Protein AF-A0A529HK64-F1 (afdb_monomer)

Solvent-accessible surface area (backbone atoms only — not comparable to full-atom values): 4715 Å² total; per-residue (Å²): 108,71,60,33,46,62,30,46,49,41,26,56,68,75,33,67,96,45,76,61,35,56,72,37,36,71,60,22,33,56,53,28,52,54,37,52,76,69,48,55,44,74,78,42,58,47,93,60,26,47,56,56,37,46,40,26,43,72,40,95,43,68,72,35,19,53,48,18,36,53,51,25,56,76,65,24,57,92,52,33,68,58,32,50,66,66,64,108

Foldseek 3Di:
DVLLCVQQVCLCPPVPPDPSNCPRLVVLLVVLVVCVVVVVLVVDDLVVSLSSLVSLLPDPDLVSLVVSLVCCVVRNVVCNVSSVVSND

Sequence (88 aa):
LALMILLDQFPRNCFRGTGHMYATDPLARHFADLAIAAGQDLELEEALRVFLYLPFEHSESLADQERSLELTAARAPDYLKYAKEHLE

Radius of gyration: 12.08 Å; Cα contacts (8 Å, |Δi|>4): 100; chains: 1; bounding box: 32×28×27 Å

pLDDT: mean 98.31, std 0.92, range [91.19, 98.88]

Structure (mmCIF, N/CA/C/O backbone):
data_AF-A0A529HK64-F1
#
_entry.id   AF-A0A529HK64-F1
#
loop_
_atom_site.group_PDB
_atom_site.id
_atom_site.type_symbol
_atom_site.label_atom_id
_atom_site.label_alt_id
_atom_site.label_comp_id
_atom_site.label_asym_id
_atom_site.label_entity_id
_atom_site.label_seq_id
_atom_site.pdbx_PDB_ins_code
_atom_site.Cartn_x
_atom_site.Cartn_y
_atom_site.Cartn_z
_atom_site.occupancy
_atom_site.B_iso_or_equiv
_atom_site.auth_seq_id
_atom_site.auth_comp_id
_atom_site.auth_asym_id
_atom_site.auth_atom_id
_atom_site.pdbx_PDB_model_num
ATOM 1 N N . LEU A 1 1 ? -3.134 -9.795 2.132 1.00 97.38 1 LEU A N 1
ATOM 2 C CA . LEU A 1 1 ? -1.731 -9.820 2.622 1.00 97.38 1 LEU A CA 1
ATOM 3 C C . LEU A 1 1 ? -0.735 -10.464 1.649 1.00 97.38 1 LEU A C 1
ATOM 5 O O . LEU A 1 1 ? 0.169 -9.766 1.219 1.00 97.38 1 LEU A O 1
ATOM 9 N N . ALA A 1 2 ? -0.863 -11.744 1.269 1.00 98.56 2 ALA A N 1
ATOM 10 C CA . ALA A 1 2 ? 0.155 -12.426 0.445 1.00 98.56 2 ALA A CA 1
ATOM 11 C C . ALA A 1 2 ? 0.509 -11.698 -0.871 1.00 98.56 2 ALA A C 1
ATOM 13 O O . ALA A 1 2 ? 1.678 -11.624 -1.235 1.00 98.56 2 ALA A O 1
ATOM 14 N N . LEU A 1 3 ? -0.477 -11.091 -1.543 1.00 98.69 3 LEU A N 1
ATOM 15 C CA . LEU A 1 3 ? -0.228 -10.263 -2.729 1.00 98.69 3 LEU A CA 1
ATOM 16 C C . LEU A 1 3 ? 0.648 -9.036 -2.434 1.00 98.69 3 LEU A C 1
ATOM 18 O O . LEU A 1 3 ? 1.496 -8.712 -3.251 1.00 98.69 3 LEU A O 1
ATOM 22 N N . MET A 1 4 ? 0.512 -8.396 -1.268 1.00 98.75 4 MET A N 1
ATOM 23 C CA . MET A 1 4 ? 1.388 -7.282 -0.871 1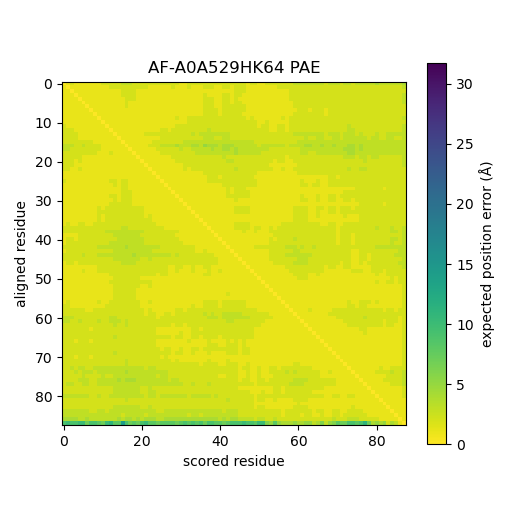.00 98.75 4 MET A CA 1
ATOM 24 C C . MET A 1 4 ? 2.819 -7.777 -0.663 1.00 98.75 4 MET A C 1
ATOM 26 O O . MET A 1 4 ? 3.774 -7.167 -1.128 1.00 98.75 4 MET A O 1
ATOM 30 N N . ILE A 1 5 ? 2.982 -8.955 -0.058 1.00 98.75 5 ILE A N 1
ATOM 31 C CA . ILE A 1 5 ? 4.312 -9.551 0.089 1.00 98.75 5 ILE A CA 1
ATOM 32 C C . ILE A 1 5 ? 4.950 -9.824 -1.280 1.00 98.75 5 ILE A C 1
ATOM 34 O O . ILE A 1 5 ? 6.117 -9.507 -1.477 1.00 98.75 5 ILE A O 1
ATOM 38 N N . LEU A 1 6 ? 4.199 -10.367 -2.240 1.00 98.81 6 LEU A N 1
ATOM 39 C CA . LEU A 1 6 ? 4.735 -10.734 -3.555 1.00 98.81 6 LEU A CA 1
ATOM 40 C C . LEU A 1 6 ? 4.942 -9.550 -4.506 1.00 98.81 6 LEU A C 1
ATOM 42 O O . LEU A 1 6 ? 5.871 -9.583 -5.307 1.00 98.81 6 LEU A O 1
ATOM 46 N N . LEU A 1 7 ? 4.075 -8.540 -4.456 1.00 98.81 7 LEU A N 1
ATOM 47 C CA . LEU A 1 7 ? 4.054 -7.453 -5.439 1.00 98.81 7 LEU A CA 1
ATOM 48 C C . LEU A 1 7 ? 4.706 -6.168 -4.942 1.00 98.81 7 LEU A C 1
ATOM 50 O O . LEU A 1 7 ? 5.123 -5.363 -5.766 1.00 98.81 7 LEU A O 1
ATOM 54 N N . ASP A 1 8 ? 4.792 -5.975 -3.628 1.00 98.81 8 ASP A N 1
ATOM 55 C CA . ASP A 1 8 ? 5.328 -4.756 -3.027 1.00 98.81 8 ASP A CA 1
ATOM 56 C C . ASP A 1 8 ? 6.647 -5.035 -2.291 1.00 98.81 8 ASP A C 1
ATOM 58 O O . ASP A 1 8 ? 7.677 -4.424 -2.581 1.00 98.81 8 ASP A O 1
ATOM 62 N N . GLN A 1 9 ? 6.668 -6.036 -1.406 1.00 98.75 9 GLN A N 1
ATOM 63 C CA . GLN A 1 9 ? 7.834 -6.306 -0.555 1.00 98.75 9 GLN A CA 1
ATOM 64 C C . GLN A 1 9 ? 8.920 -7.142 -1.241 1.00 98.75 9 GLN A C 1
ATOM 66 O O . GLN A 1 9 ? 10.114 -6.861 -1.100 1.00 98.75 9 GLN A O 1
ATOM 71 N N . PHE A 1 10 ? 8.539 -8.184 -1.979 1.00 98.75 10 PHE A N 1
ATOM 72 C CA . PHE A 1 10 ? 9.481 -9.071 -2.656 1.00 98.75 10 PHE A CA 1
ATOM 73 C C . PHE A 1 10 ? 10.342 -8.329 -3.694 1.00 98.75 10 PHE A C 1
ATOM 75 O O . PHE A 1 10 ? 11.565 -8.474 -3.625 1.00 98.75 10 PHE A O 1
ATOM 82 N N . PRO A 1 11 ? 9.796 -7.471 -4.582 1.00 98.69 11 PRO A N 1
ATOM 83 C CA . PRO A 1 11 ? 10.611 -6.727 -5.545 1.00 98.69 11 PRO A CA 1
ATOM 84 C C . PRO A 1 11 ? 11.663 -5.836 -4.879 1.00 98.69 11 PRO A C 1
ATOM 86 O O . PRO A 1 11 ? 12.825 -5.826 -5.293 1.00 98.69 11 PRO A O 1
ATOM 89 N N . ARG A 1 12 ? 11.290 -5.163 -3.782 1.00 98.50 12 ARG A N 1
ATOM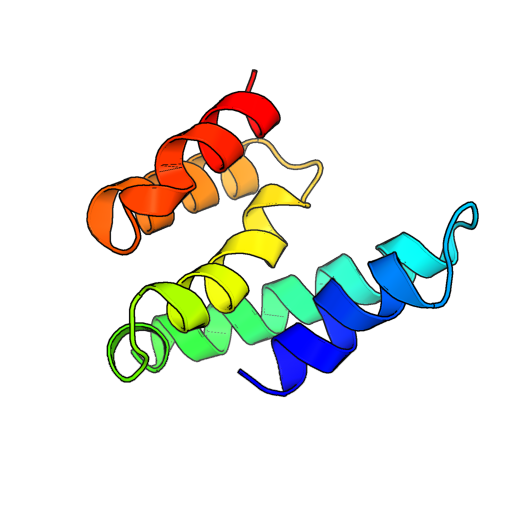 90 C CA . ARG A 1 12 ? 12.187 -4.309 -2.983 1.00 98.50 12 ARG A CA 1
ATOM 91 C C . ARG A 1 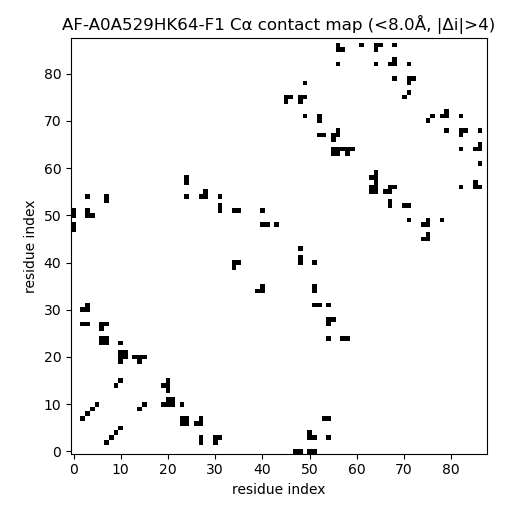12 ? 13.316 -5.086 -2.313 1.00 98.50 12 ARG A C 1
ATOM 93 O O . ARG A 1 12 ? 14.377 -4.523 -2.055 1.00 98.50 12 ARG A O 1
ATOM 100 N N . ASN A 1 13 ? 13.122 -6.376 -2.043 1.00 98.38 13 ASN A N 1
ATOM 101 C CA . ASN A 1 13 ? 14.138 -7.226 -1.430 1.00 98.38 13 ASN A CA 1
ATOM 102 C C . ASN A 1 13 ? 15.002 -7.969 -2.450 1.00 98.38 13 ASN A C 1
ATOM 104 O O . ASN A 1 13 ? 16.220 -8.019 -2.282 1.00 98.38 13 ASN A O 1
ATOM 108 N N . CYS A 1 14 ? 14.390 -8.518 -3.497 1.00 98.50 14 CYS A N 1
ATOM 109 C CA . CYS A 1 14 ? 15.036 -9.440 -4.427 1.00 98.50 14 CYS A CA 1
ATOM 110 C C . CYS A 1 14 ? 15.587 -8.766 -5.688 1.00 98.50 14 CYS A C 1
ATOM 112 O O . CYS A 1 14 ? 16.486 -9.323 -6.312 1.00 98.50 14 CYS A O 1
ATOM 114 N N . PHE A 1 15 ? 15.099 -7.575 -6.051 1.00 98.19 15 PHE A N 1
ATOM 115 C CA . PHE A 1 15 ? 15.501 -6.874 -7.278 1.00 98.19 15 PHE A CA 1
ATOM 116 C C . PHE A 1 15 ? 16.197 -5.532 -7.014 1.00 98.19 15 PHE A C 1
ATOM 118 O O . PHE A 1 15 ? 16.171 -4.642 -7.865 1.00 98.19 15 PHE A O 1
ATOM 125 N N . ARG A 1 16 ? 16.831 -5.387 -5.841 1.00 98.12 16 ARG A N 1
ATOM 126 C CA . ARG A 1 16 ? 17.492 -4.152 -5.381 1.00 98.12 16 ARG A CA 1
ATOM 127 C C . ARG A 1 16 ? 18.417 -3.537 -6.438 1.00 98.12 16 ARG A C 1
ATOM 129 O O . ARG A 1 16 ? 19.216 -4.235 -7.054 1.00 98.12 16 ARG A O 1
ATOM 136 N N . GLY A 1 17 ? 18.344 -2.213 -6.584 1.00 97.56 17 GLY A N 1
ATOM 137 C CA . GLY A 1 17 ? 19.181 -1.433 -7.501 1.00 97.56 17 GLY A CA 1
ATOM 138 C C . GLY A 1 17 ? 18.772 -1.524 -8.973 1.00 97.56 17 GLY A C 1
ATOM 139 O O . GLY A 1 17 ? 19.557 -1.148 -9.839 1.00 97.56 17 GLY A O 1
ATOM 140 N N . THR A 1 18 ? 17.571 -2.028 -9.275 1.00 98.44 18 THR A N 1
ATOM 141 C CA . THR A 1 18 ? 17.075 -2.177 -10.651 1.00 98.44 18 THR A CA 1
ATOM 142 C C . THR A 1 18 ? 15.676 -1.587 -10.805 1.00 98.44 18 THR A C 1
ATOM 144 O O . THR A 1 18 ? 14.920 -1.504 -9.840 1.00 98.44 18 THR A O 1
ATOM 147 N N . GLY A 1 19 ? 15.281 -1.260 -12.040 1.00 98.00 19 GLY A N 1
ATOM 148 C CA . GLY A 1 19 ? 13.908 -0.827 -12.336 1.00 98.00 19 GLY A CA 1
ATOM 149 C C . GLY A 1 19 ? 12.840 -1.878 -11.996 1.00 98.00 19 GLY A C 1
ATOM 150 O O . GLY A 1 19 ? 11.677 -1.533 -11.804 1.00 98.00 19 GLY A O 1
ATOM 151 N N . HIS A 1 20 ? 13.220 -3.153 -11.847 1.00 98.38 20 HIS A N 1
ATOM 152 C CA . HIS A 1 20 ? 12.298 -4.214 -11.439 1.00 98.38 20 HIS A CA 1
ATOM 153 C C . HIS A 1 20 ? 11.819 -4.086 -9.990 1.00 98.38 20 HIS A C 1
ATOM 155 O O . HIS A 1 20 ? 10.819 -4.712 -9.652 1.00 98.38 20 HIS A O 1
ATOM 161 N N . MET A 1 21 ? 12.463 -3.256 -9.159 1.00 98.56 21 MET A N 1
ATOM 162 C CA . MET A 1 21 ? 11.950 -2.930 -7.822 1.00 98.56 21 MET A CA 1
ATOM 163 C C . MET A 1 21 ? 10.551 -2.310 -7.860 1.00 98.56 21 MET A C 1
ATOM 165 O O . MET A 1 21 ? 9.793 -2.513 -6.922 1.00 98.56 21 MET A O 1
ATOM 169 N N . TYR A 1 22 ? 10.234 -1.578 -8.930 1.00 98.50 22 TYR A N 1
ATOM 170 C CA . TYR A 1 22 ? 9.021 -0.761 -9.049 1.00 98.50 22 TYR A CA 1
ATOM 171 C C . TYR A 1 22 ? 8.022 -1.330 -10.064 1.00 98.50 22 TYR A C 1
ATOM 173 O O . TYR A 1 22 ? 6.899 -0.849 -10.198 1.00 98.50 22 TYR A O 1
ATOM 181 N N . ALA A 1 23 ? 8.427 -2.359 -10.817 1.00 98.56 23 ALA A N 1
ATOM 182 C CA . ALA A 1 23 ? 7.686 -2.853 -11.977 1.00 98.56 23 ALA A CA 1
ATOM 183 C C . ALA A 1 23 ? 6.278 -3.371 -11.635 1.00 98.56 23 ALA A C 1
ATOM 185 O O . ALA A 1 23 ? 5.400 -3.385 -12.496 1.00 98.56 23 ALA A O 1
ATOM 186 N N . THR A 1 24 ? 6.060 -3.803 -10.393 1.00 98.75 24 THR A N 1
ATOM 187 C CA . THR A 1 24 ? 4.781 -4.340 -9.912 1.00 98.75 24 THR A CA 1
ATOM 188 C C . THR A 1 24 ? 4.015 -3.384 -9.004 1.00 98.75 24 THR A C 1
ATOM 190 O O . THR A 1 24 ? 2.901 -3.722 -8.609 1.00 98.75 24 THR A O 1
ATOM 193 N N . ASP A 1 25 ? 4.536 -2.18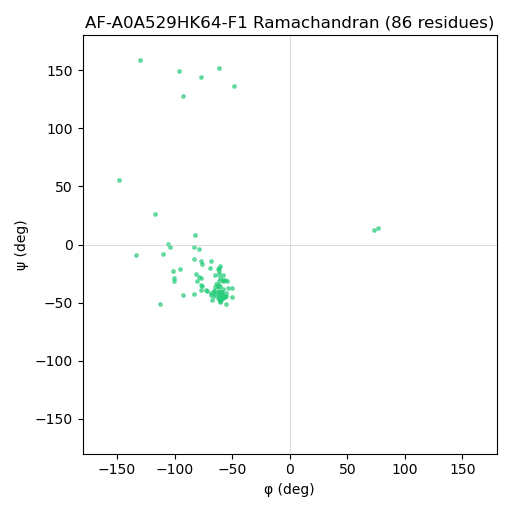5 -8.728 1.00 98.75 25 ASP A N 1
ATOM 194 C CA . ASP A 1 25 ? 3.905 -1.222 -7.818 1.00 98.75 25 ASP A CA 1
ATOM 195 C C . ASP A 1 25 ? 2.480 -0.820 -8.254 1.00 98.75 25 ASP A C 1
ATOM 197 O O . ASP A 1 25 ? 1.580 -0.833 -7.410 1.00 98.75 25 ASP A O 1
ATOM 201 N N . PRO A 1 26 ? 2.185 -0.566 -9.551 1.00 98.69 26 PRO A N 1
ATOM 202 C CA . PRO A 1 26 ? 0.809 -0.296 -9.979 1.00 98.69 26 PRO A CA 1
ATOM 203 C C . PRO A 1 26 ? -0.153 -1.458 -9.692 1.00 98.69 26 PRO A C 1
ATOM 205 O O . PRO A 1 26 ? -1.312 -1.239 -9.340 1.00 98.69 26 PRO A O 1
ATOM 208 N N . LEU A 1 27 ? 0.323 -2.703 -9.811 1.00 98.81 27 LEU A N 1
ATOM 209 C CA . LEU A 1 27 ? -0.486 -3.890 -9.534 1.00 98.81 27 LEU A CA 1
ATOM 210 C C . LEU A 1 27 ? -0.659 -4.112 -8.026 1.00 98.81 27 LEU A C 1
ATOM 212 O O . LEU A 1 27 ? -1.736 -4.516 -7.588 1.00 98.81 27 LEU A O 1
ATOM 216 N N . ALA A 1 28 ? 0.370 -3.811 -7.228 1.00 98.88 28 ALA A N 1
ATOM 217 C CA . ALA A 1 28 ? 0.278 -3.816 -5.774 1.00 98.88 28 ALA A CA 1
ATOM 218 C C . ALA A 1 28 ? -0.789 -2.825 -5.287 1.00 98.88 28 ALA A C 1
ATOM 220 O O . ALA A 1 28 ? -1.664 -3.222 -4.520 1.00 98.88 28 ALA A O 1
ATOM 221 N N . ARG A 1 29 ? -0.793 -1.584 -5.800 1.00 98.75 29 ARG A N 1
ATOM 222 C CA . ARG A 1 29 ? -1.824 -0.580 -5.474 1.00 98.75 29 ARG A CA 1
ATOM 223 C C . ARG A 1 29 ? -3.228 -1.042 -5.836 1.00 98.75 29 ARG A C 1
ATOM 225 O O . ARG A 1 29 ? -4.126 -0.969 -5.005 1.00 98.75 29 ARG A O 1
ATOM 232 N N . HIS A 1 30 ? -3.404 -1.600 -7.034 1.00 98.81 30 HIS A N 1
ATOM 233 C CA . HIS A 1 30 ? -4.700 -2.124 -7.463 1.00 98.81 30 HIS A CA 1
ATOM 234 C C . HIS A 1 30 ? -5.262 -3.180 -6.495 1.00 98.81 30 HIS A C 1
ATOM 236 O O . HIS A 1 30 ? -6.435 -3.135 -6.129 1.00 98.81 30 HIS A O 1
ATOM 242 N N . PHE A 1 31 ? -4.437 -4.130 -6.045 1.00 98.88 31 PHE A N 1
ATOM 243 C CA . PHE A 1 31 ? -4.898 -5.147 -5.097 1.00 98.88 31 PHE A CA 1
ATOM 244 C C . PHE A 1 31 ? -5.020 -4.634 -3.660 1.00 98.88 31 PHE A C 1
ATOM 246 O O . PHE A 1 31 ? -5.875 -5.131 -2.927 1.00 98.88 31 PHE A O 1
ATOM 253 N N . ALA A 1 32 ? -4.215 -3.648 -3.259 1.00 98.81 32 ALA A N 1
ATOM 254 C CA . ALA A 1 32 ? -4.376 -2.959 -1.983 1.00 98.81 32 ALA A CA 1
ATOM 255 C C . ALA A 1 32 ? -5.740 -2.259 -1.906 1.00 98.81 32 ALA A C 1
ATOM 257 O O . ALA A 1 32 ? -6.463 -2.429 -0.926 1.00 98.81 32 ALA A O 1
ATOM 258 N N . ASP A 1 33 ? -6.135 -1.570 -2.980 1.00 98.69 33 ASP A N 1
ATOM 259 C CA . ASP A 1 33 ? -7.453 -0.949 -3.116 1.00 98.69 33 ASP A CA 1
ATOM 260 C C . ASP A 1 33 ? -8.592 -1.939 -2.915 1.00 98.69 33 ASP A C 1
ATOM 262 O O . ASP A 1 33 ? -9.490 -1.699 -2.107 1.00 98.69 33 ASP A O 1
ATOM 266 N N . LEU A 1 34 ? -8.540 -3.070 -3.620 1.00 98.81 34 LEU A N 1
ATOM 267 C CA . LEU A 1 34 ? -9.563 -4.107 -3.511 1.00 98.81 34 LEU A CA 1
ATOM 268 C C . LEU A 1 34 ? -9.625 -4.701 -2.099 1.00 98.81 34 LEU A C 1
ATOM 270 O O . LEU A 1 34 ? -10.717 -4.923 -1.578 1.00 98.81 34 LEU A O 1
ATOM 274 N N . ALA A 1 35 ? -8.472 -4.936 -1.469 1.00 98.75 35 ALA A N 1
ATOM 275 C CA . ALA A 1 35 ? -8.409 -5.484 -0.119 1.00 98.75 35 ALA A CA 1
ATOM 276 C C . ALA A 1 35 ? -8.993 -4.515 0.922 1.00 98.75 35 ALA A C 1
ATOM 278 O O . ALA A 1 35 ? -9.784 -4.933 1.768 1.00 98.75 35 ALA A O 1
ATOM 279 N N . ILE A 1 36 ? -8.662 -3.222 0.832 1.00 98.62 36 ILE A N 1
ATOM 280 C CA . ILE A 1 36 ? -9.177 -2.182 1.736 1.00 98.62 36 ILE A CA 1
ATOM 281 C C . ILE A 1 36 ? -10.673 -1.952 1.510 1.00 98.62 36 ILE A C 1
ATOM 283 O O . ILE A 1 36 ? -11.430 -1.842 2.472 1.00 98.62 36 ILE A O 1
ATOM 287 N N . ALA A 1 37 ? -11.128 -1.920 0.255 1.00 98.56 37 ALA A N 1
ATOM 288 C CA . ALA A 1 37 ? -12.550 -1.795 -0.065 1.00 98.56 37 ALA A CA 1
ATOM 289 C C . ALA A 1 37 ? -13.372 -2.977 0.480 1.00 98.56 37 ALA A C 1
ATOM 291 O O . ALA A 1 37 ? -14.529 -2.804 0.858 1.00 98.56 37 ALA A O 1
ATOM 292 N N . ALA A 1 38 ? -12.767 -4.165 0.555 1.00 98.44 38 ALA A N 1
ATOM 293 C CA . ALA A 1 38 ? -13.358 -5.355 1.158 1.00 98.44 38 ALA A CA 1
ATOM 294 C C . ALA A 1 38 ? -13.206 -5.423 2.694 1.00 98.44 38 ALA A C 1
ATOM 296 O O . ALA A 1 38 ? -13.698 -6.372 3.297 1.00 98.44 38 ALA A O 1
ATOM 297 N N . GLY A 1 39 ? -12.534 -4.455 3.330 1.00 98.38 39 GLY A N 1
ATOM 298 C CA . GLY A 1 39 ? -12.297 -4.424 4.779 1.00 98.38 39 GLY A CA 1
ATOM 299 C C . GLY A 1 39 ? -11.266 -5.439 5.289 1.00 98.38 39 GLY A C 1
ATOM 300 O O . GLY A 1 39 ? -11.155 -5.643 6.496 1.00 98.38 39 GLY A O 1
ATOM 301 N N . GLN A 1 40 ? -10.502 -6.072 4.394 1.00 98.56 40 GLN A N 1
ATOM 302 C CA . GLN A 1 40 ? -9.539 -7.127 4.742 1.00 98.56 40 GLN A CA 1
ATOM 303 C C . GLN A 1 40 ? -8.328 -6.601 5.522 1.00 98.56 40 GLN A C 1
ATOM 305 O O . GLN A 1 40 ? -7.628 -7.368 6.178 1.00 98.56 40 GLN A O 1
ATOM 310 N N . ASP A 1 41 ? -8.051 -5.300 5.456 1.00 98.44 41 ASP A N 1
ATOM 311 C CA . ASP A 1 41 ? -7.032 -4.641 6.272 1.00 98.44 41 ASP A CA 1
ATOM 312 C C . ASP A 1 41 ? -7.386 -4.685 7.765 1.00 98.44 41 ASP A C 1
ATOM 314 O O . ASP A 1 41 ? -6.516 -4.893 8.614 1.00 98.44 41 ASP A O 1
ATOM 318 N N . LEU A 1 42 ? -8.670 -4.565 8.101 1.00 98.06 42 LEU A N 1
ATOM 319 C CA . LEU A 1 42 ? -9.136 -4.555 9.487 1.00 98.06 42 LEU A CA 1
ATOM 320 C C . LEU A 1 42 ? -9.144 -5.948 10.135 1.00 98.06 42 LEU A C 1
ATOM 322 O O . LEU A 1 42 ? -9.156 -6.042 11.360 1.00 98.06 42 LEU A O 1
ATOM 326 N N . GLU A 1 43 ? -9.077 -7.015 9.338 1.00 98.12 43 GLU A N 1
ATOM 327 C CA . GLU A 1 43 ? -8.947 -8.401 9.817 1.00 98.12 43 GLU A CA 1
ATOM 328 C C . GLU A 1 43 ? -7.518 -8.749 10.267 1.00 98.12 43 GLU A C 1
ATOM 330 O O . GLU A 1 43 ? -7.295 -9.774 10.911 1.00 98.12 43 GLU A O 1
ATOM 335 N N . LEU A 1 44 ? -6.537 -7.912 9.921 1.00 98.12 44 LEU A N 1
ATOM 336 C CA . LEU A 1 44 ? -5.130 -8.114 10.248 1.00 98.12 44 LEU A CA 1
ATOM 337 C C . LEU A 1 44 ? -4.748 -7.338 11.505 1.00 98.12 44 LEU A C 1
ATOM 339 O O . LEU A 1 44 ? -5.254 -6.244 11.751 1.00 98.12 44 LEU A O 1
ATOM 343 N N . GLU A 1 45 ? -3.792 -7.865 12.266 1.00 98.00 45 GLU A N 1
ATOM 344 C CA . GLU A 1 45 ? -3.095 -7.091 13.293 1.00 98.00 45 GLU A CA 1
ATOM 345 C C . GLU A 1 45 ? -2.346 -5.915 12.657 1.00 98.00 45 GLU A C 1
ATOM 347 O O . GLU A 1 45 ? -1.909 -5.993 11.508 1.00 98.00 45 GLU A O 1
ATOM 352 N N . GLU A 1 46 ? -2.164 -4.832 13.408 1.00 97.38 46 GLU A N 1
ATOM 353 C CA . GLU A 1 46 ? -1.555 -3.588 12.921 1.00 97.38 46 GLU A CA 1
ATOM 354 C C . GLU A 1 46 ? -0.215 -3.805 12.198 1.00 97.38 46 GLU A C 1
ATOM 356 O O . GLU A 1 46 ? -0.024 -3.310 11.085 1.00 97.38 46 GLU A O 1
ATOM 361 N N . ALA A 1 47 ? 0.659 -4.637 12.773 1.00 97.81 47 ALA A N 1
ATOM 362 C CA . ALA A 1 47 ? 1.970 -4.958 12.212 1.00 97.81 47 ALA A CA 1
ATOM 363 C C . ALA A 1 47 ? 1.914 -5.637 10.830 1.00 97.81 47 ALA A C 1
ATOM 365 O O . ALA A 1 47 ? 2.877 -5.583 10.068 1.00 97.81 47 ALA A O 1
ATOM 366 N N . LEU A 1 48 ? 0.793 -6.282 10.494 1.00 98.44 48 LEU A N 1
ATOM 367 C CA . LEU A 1 48 ? 0.552 -6.887 9.183 1.00 98.44 48 LEU A CA 1
ATOM 368 C C . LEU A 1 48 ? -0.324 -6.006 8.286 1.00 98.44 48 LEU A C 1
ATOM 370 O O . LEU A 1 48 ? -0.221 -6.055 7.060 1.00 98.44 48 LEU A O 1
ATOM 374 N N . ARG A 1 49 ? -1.195 -5.203 8.891 1.00 98.38 49 ARG A N 1
ATOM 375 C CA . ARG A 1 49 ? -2.102 -4.288 8.207 1.00 98.38 49 ARG A CA 1
ATOM 376 C C . ARG A 1 49 ? -1.347 -3.242 7.400 1.00 98.38 49 ARG A C 1
ATOM 378 O O . ARG A 1 49 ? -1.739 -2.971 6.269 1.00 98.38 49 ARG A O 1
ATOM 385 N N . VAL A 1 50 ? -0.244 -2.715 7.939 1.00 98.50 50 VAL A N 1
ATOM 386 C CA . VAL A 1 50 ? 0.563 -1.682 7.269 1.00 98.50 50 VAL A CA 1
ATOM 387 C C . VAL A 1 50 ? 1.016 -2.100 5.864 1.00 98.50 50 VAL A C 1
ATOM 389 O O . VAL A 1 50 ? 1.058 -1.264 4.967 1.00 98.50 50 VAL A O 1
ATOM 392 N N . PHE A 1 51 ? 1.241 -3.395 5.604 1.00 98.75 51 PHE A N 1
ATOM 393 C CA . PHE A 1 51 ? 1.607 -3.880 4.266 1.00 98.75 51 PHE A CA 1
ATOM 394 C C . PHE A 1 51 ? 0.540 -3.612 3.197 1.00 98.75 51 PHE A C 1
ATOM 396 O O . PHE A 1 51 ? 0.861 -3.644 2.014 1.00 98.75 51 PHE A O 1
ATOM 403 N N . LEU A 1 52 ? -0.719 -3.375 3.578 1.00 98.81 52 LEU A N 1
ATOM 404 C CA . LEU A 1 52 ? -1.775 -2.980 2.644 1.00 98.81 52 LEU A CA 1
ATOM 405 C C . LEU A 1 52 ? -1.762 -1.471 2.357 1.00 98.81 52 LEU A C 1
ATOM 407 O O . LEU A 1 52 ? -2.426 -1.040 1.422 1.00 98.81 52 LEU A O 1
ATOM 411 N N . TYR A 1 53 ? -1.024 -0.672 3.131 1.00 98.81 53 TYR A N 1
AT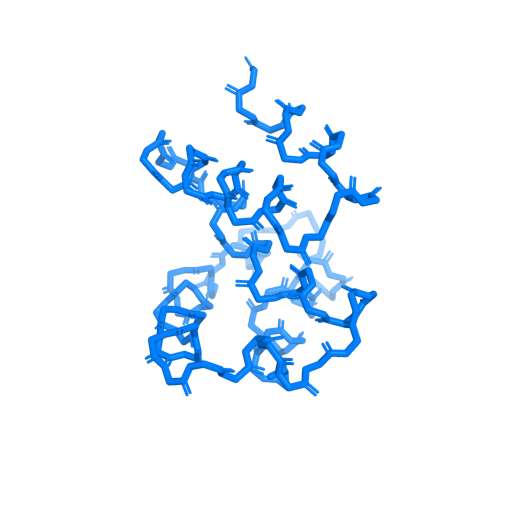OM 412 C CA . TYR A 1 53 ? -0.926 0.782 2.959 1.00 98.81 53 TYR A CA 1
ATOM 413 C C . TYR A 1 53 ? 0.354 1.193 2.233 1.00 98.81 53 TYR A C 1
ATOM 415 O O . TYR A 1 53 ? 0.333 2.128 1.436 1.00 98.81 53 TYR A O 1
ATOM 423 N N . LEU A 1 54 ? 1.436 0.430 2.422 1.00 98.75 54 LEU A N 1
ATOM 424 C CA . LEU A 1 54 ? 2.725 0.666 1.767 1.00 98.75 54 LEU A CA 1
ATOM 425 C C . LEU A 1 54 ? 2.651 0.844 0.238 1.00 98.75 54 LEU A C 1
ATOM 427 O O . LEU A 1 54 ? 3.352 1.717 -0.265 1.00 98.75 54 LEU A O 1
ATOM 431 N N . PRO A 1 55 ? 1.794 0.138 -0.532 1.00 98.81 55 PRO A N 1
ATOM 432 C CA . PRO A 1 55 ? 1.704 0.384 -1.972 1.00 98.81 55 PRO A CA 1
ATOM 433 C C . PRO A 1 55 ? 1.335 1.828 -2.339 1.00 98.81 55 PRO A C 1
ATOM 435 O O . PRO A 1 55 ? 1.749 2.309 -3.395 1.00 98.81 55 PRO A O 1
ATOM 438 N N . PHE A 1 56 ? 0.566 2.519 -1.491 1.00 98.88 56 PHE A N 1
ATOM 439 C CA . PHE A 1 56 ? 0.243 3.933 -1.682 1.00 98.88 56 PHE A CA 1
ATOM 440 C C . PHE A 1 56 ? 1.418 4.837 -1.280 1.00 98.88 56 PHE A C 1
ATOM 442 O O . PHE A 1 56 ? 1.726 5.774 -2.007 1.00 98.88 56 PHE A O 1
ATOM 449 N N . GLU A 1 57 ? 2.128 4.509 -0.192 1.00 98.56 57 GLU A N 1
ATOM 450 C CA . GLU A 1 57 ? 3.366 5.194 0.233 1.00 98.56 57 GLU A CA 1
ATOM 451 C C . GLU A 1 57 ? 4.449 5.155 -0.852 1.00 98.56 57 GLU A C 1
ATOM 453 O O . GLU A 1 57 ? 5.153 6.129 -1.094 1.00 98.56 57 GLU A O 1
ATOM 458 N N . HIS A 1 58 ? 4.543 4.026 -1.549 1.00 98.56 58 HIS A N 1
ATOM 459 C CA . HIS A 1 58 ? 5.492 3.795 -2.628 1.00 98.56 58 HIS A CA 1
ATOM 460 C C . HIS A 1 58 ?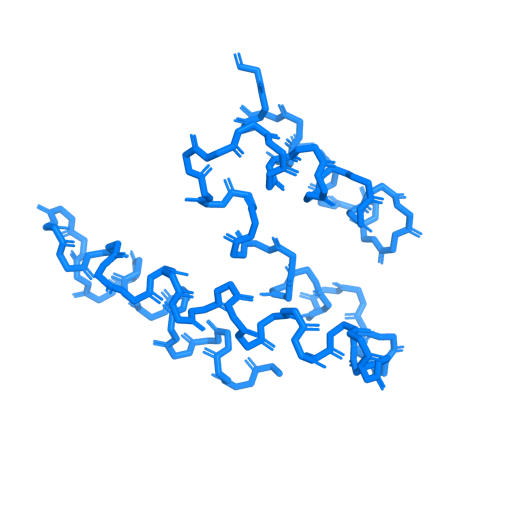 5.101 4.422 -3.973 1.00 98.56 58 HIS A C 1
ATOM 462 O O . HIS A 1 58 ? 5.840 4.295 -4.951 1.00 98.56 58 HIS A O 1
ATOM 468 N N . SER A 1 59 ? 3.925 5.037 -4.067 1.00 98.31 59 SER A N 1
ATOM 469 C CA . SER A 1 59 ? 3.505 5.724 -5.280 1.00 98.31 59 SER A CA 1
ATOM 470 C C . SER A 1 59 ? 4.194 7.077 -5.408 1.00 98.31 59 SER A C 1
ATOM 472 O O . SER A 1 59 ? 4.334 7.810 -4.436 1.00 98.31 59 SER A O 1
ATOM 474 N N . GLU A 1 60 ? 4.521 7.466 -6.638 1.00 97.75 60 GLU A N 1
ATOM 475 C CA . GLU A 1 60 ? 4.982 8.826 -6.957 1.00 97.75 60 GLU A CA 1
ATOM 476 C C . GLU A 1 60 ? 3.808 9.816 -7.135 1.00 97.75 60 GLU A C 1
ATOM 478 O O . GLU A 1 60 ? 3.993 10.946 -7.587 1.00 97.75 60 GLU A O 1
ATOM 483 N N . SER A 1 61 ? 2.574 9.396 -6.829 1.00 98.25 61 SER A N 1
ATOM 484 C CA . SER A 1 61 ? 1.392 10.259 -6.857 1.00 98.25 61 SER A CA 1
ATOM 485 C C . SER A 1 61 ? 1.125 10.873 -5.487 1.00 98.25 61 SER A C 1
ATOM 487 O O . SER A 1 61 ? 0.946 10.150 -4.510 1.00 98.25 61 SER A O 1
ATOM 489 N N . LEU A 1 62 ? 0.975 12.200 -5.441 1.00 98.25 62 LEU A N 1
ATOM 490 C CA . LEU A 1 62 ? 0.629 12.922 -4.213 1.00 98.25 62 LEU A CA 1
ATOM 491 C C . LEU A 1 62 ? -0.666 12.399 -3.570 1.00 98.25 62 LEU A C 1
ATOM 493 O O . LEU A 1 62 ? -0.716 12.199 -2.363 1.00 98.25 62 LEU A O 1
ATOM 497 N N . ALA A 1 63 ? -1.689 12.107 -4.379 1.00 98.38 63 ALA A N 1
ATOM 498 C CA . ALA A 1 63 ? -2.970 11.606 -3.877 1.00 98.38 63 ALA A CA 1
ATOM 499 C C . ALA A 1 63 ? -2.841 10.224 -3.209 1.00 98.38 63 ALA A C 1
ATOM 501 O O . ALA A 1 63 ? -3.543 9.924 -2.243 1.00 98.38 63 ALA A O 1
ATOM 502 N N . ASP A 1 64 ? -1.934 9.379 -3.705 1.00 98.62 64 ASP A N 1
ATOM 503 C CA . ASP A 1 64 ? -1.651 8.088 -3.080 1.00 98.62 64 ASP A CA 1
ATOM 504 C C . ASP A 1 64 ? -0.885 8.282 -1.761 1.00 98.62 64 ASP A C 1
ATOM 506 O O . ASP A 1 64 ? -1.204 7.633 -0.767 1.00 98.62 64 ASP A O 1
ATOM 510 N N . GLN A 1 65 ? 0.069 9.213 -1.699 1.00 98.56 65 GLN A N 1
ATOM 511 C CA . GLN A 1 65 ? 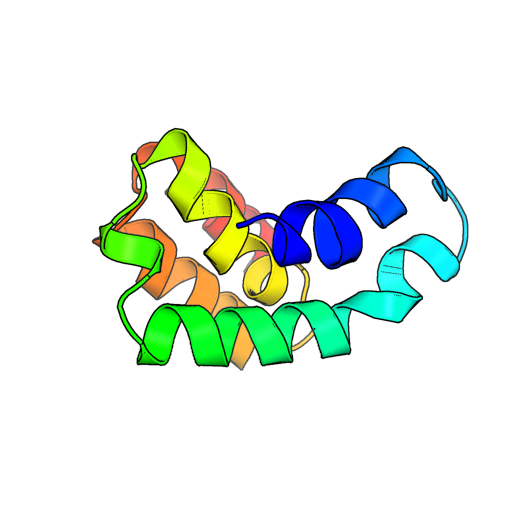0.803 9.498 -0.462 1.00 98.56 65 GLN A CA 1
ATOM 512 C C . GLN A 1 65 ? -0.103 10.081 0.634 1.00 98.56 65 GLN A C 1
ATOM 514 O O . GLN A 1 65 ? -0.048 9.629 1.779 1.00 98.56 65 GLN A O 1
ATOM 519 N N . GLU A 1 66 ? -0.998 11.011 0.287 1.00 98.56 66 GLU A N 1
ATOM 520 C CA . GLU A 1 66 ? -2.031 11.529 1.197 1.00 98.56 66 GLU A CA 1
ATOM 521 C C . GLU A 1 66 ? -2.908 10.392 1.732 1.00 98.56 66 GLU A C 1
ATOM 523 O O . GLU A 1 66 ? -3.142 10.276 2.936 1.00 98.56 66 GLU A O 1
ATOM 528 N N . ARG A 1 67 ? -3.319 9.477 0.852 1.00 98.56 67 ARG A N 1
ATOM 529 C CA . ARG A 1 67 ? -4.100 8.307 1.244 1.00 98.56 67 ARG A CA 1
ATOM 530 C C . ARG A 1 67 ? -3.325 7.343 2.144 1.00 98.56 67 ARG A C 1
ATOM 532 O O . ARG A 1 67 ? -3.906 6.804 3.088 1.00 98.56 67 ARG A O 1
ATOM 539 N N . SER A 1 68 ? -2.038 7.116 1.878 1.00 98.69 68 SER A N 1
ATOM 540 C CA . SER A 1 68 ? -1.170 6.325 2.760 1.00 98.69 68 SER A CA 1
ATOM 541 C C . SER A 1 68 ? -1.128 6.931 4.160 1.00 98.69 68 SER A C 1
ATOM 543 O O . SER A 1 68 ? -1.314 6.225 5.157 1.00 98.69 68 SER A O 1
ATOM 545 N N . LEU A 1 69 ? -0.957 8.255 4.236 1.00 98.62 69 LEU A N 1
ATOM 546 C CA . LEU A 1 69 ? -0.939 8.997 5.487 1.00 98.62 69 LEU A CA 1
ATOM 547 C C . LEU A 1 69 ? -2.264 8.848 6.246 1.00 98.62 69 LEU A C 1
ATOM 549 O O . LEU A 1 69 ? -2.245 8.525 7.433 1.00 98.62 69 LEU A O 1
ATOM 553 N N . GLU A 1 70 ? -3.403 9.040 5.578 1.00 98.56 70 GLU A N 1
ATOM 554 C CA . GLU A 1 70 ? -4.735 8.911 6.182 1.00 98.56 70 GLU A CA 1
ATOM 555 C C . GLU A 1 70 ? -4.995 7.502 6.731 1.00 98.56 70 GLU A C 1
ATOM 557 O O . GLU A 1 70 ? -5.403 7.342 7.887 1.00 98.56 70 GLU A O 1
ATOM 562 N N . LEU A 1 71 ? -4.734 6.468 5.924 1.00 98.62 71 LEU A N 1
ATOM 563 C CA . LEU A 1 71 ? -4.925 5.071 6.317 1.00 98.62 71 LEU A CA 1
ATOM 564 C C . LEU A 1 71 ? -4.027 4.697 7.496 1.00 98.62 71 LEU A C 1
ATOM 566 O O . LEU A 1 71 ? -4.495 4.106 8.473 1.00 98.62 71 LEU A O 1
ATOM 570 N N . THR A 1 72 ? -2.753 5.077 7.428 1.00 98.62 72 THR A N 1
ATOM 571 C CA . THR A 1 72 ? -1.766 4.761 8.461 1.00 98.62 72 THR A CA 1
ATOM 572 C C . THR A 1 72 ? -2.069 5.515 9.752 1.00 98.62 72 THR A C 1
ATOM 574 O O . THR A 1 72 ? -2.091 4.906 10.817 1.00 98.62 72 THR A O 1
ATOM 577 N N . ALA A 1 73 ? -2.421 6.801 9.689 1.00 98.44 73 ALA A N 1
ATOM 578 C CA . ALA A 1 73 ? -2.806 7.574 10.870 1.00 98.44 73 ALA A CA 1
ATOM 579 C C . ALA A 1 73 ? -4.028 6.982 11.585 1.00 98.44 73 ALA A C 1
ATOM 581 O O . ALA A 1 73 ? -4.068 6.939 12.813 1.00 98.44 73 ALA A O 1
ATOM 582 N N . ALA A 1 74 ? -5.023 6.525 10.822 1.00 98.19 74 ALA A N 1
ATOM 583 C CA . ALA A 1 74 ? -6.266 6.008 11.380 1.00 98.19 74 ALA A CA 1
ATOM 584 C C . ALA A 1 74 ? -6.157 4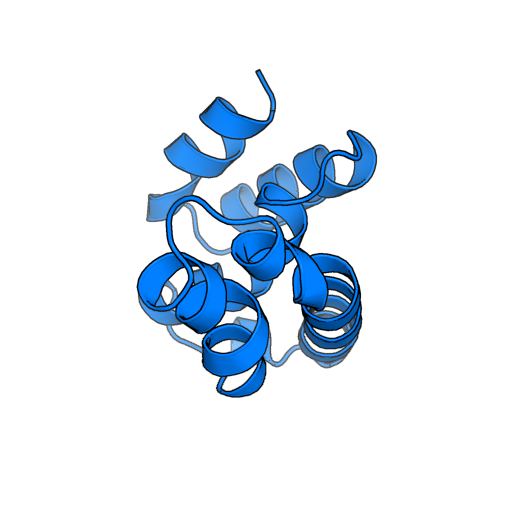.558 11.876 1.00 98.19 74 ALA A C 1
ATOM 586 O O . ALA A 1 74 ? -6.893 4.167 12.782 1.00 98.19 74 ALA A O 1
ATOM 587 N N . ARG A 1 75 ? -5.310 3.737 11.243 1.00 97.69 75 ARG A N 1
ATOM 588 C CA . ARG A 1 75 ? -5.376 2.272 11.377 1.00 97.69 75 ARG A CA 1
ATOM 589 C C . ARG A 1 75 ? -4.027 1.599 11.622 1.00 97.69 75 ARG A C 1
ATOM 591 O O . ARG A 1 75 ? -4.028 0.397 11.866 1.00 97.69 75 ARG A O 1
ATOM 598 N N . ALA A 1 76 ? -2.906 2.301 11.521 1.00 97.94 76 ALA A N 1
ATOM 599 C CA . ALA A 1 76 ? -1.578 1.764 11.822 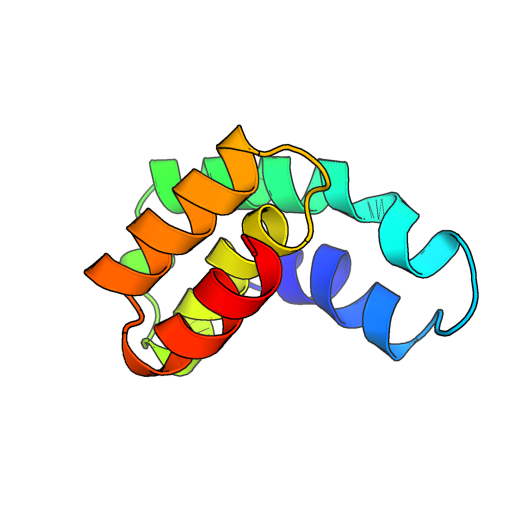1.00 97.94 76 ALA A CA 1
ATOM 600 C C . ALA A 1 76 ? -0.629 2.848 12.387 1.00 97.94 76 ALA A C 1
ATOM 602 O O . ALA A 1 76 ? 0.422 3.117 11.792 1.00 97.94 76 ALA A O 1
ATOM 603 N N . PRO A 1 77 ? -1.015 3.535 13.482 1.00 97.88 77 PRO A N 1
ATOM 604 C CA . PRO A 1 77 ? -0.307 4.709 13.991 1.00 97.88 77 PRO A CA 1
ATOM 605 C C . PRO A 1 77 ? 1.167 4.467 14.336 1.00 97.88 77 PRO A C 1
ATOM 607 O O . PRO A 1 77 ? 1.953 5.411 14.220 1.00 97.88 77 PRO A O 1
ATOM 610 N N . ASP A 1 78 ? 1.573 3.239 14.679 1.00 98.19 78 ASP A N 1
ATOM 611 C CA . ASP A 1 78 ? 2.981 2.916 14.962 1.00 98.19 78 ASP A CA 1
ATOM 612 C C . ASP A 1 78 ? 3.894 3.138 13.740 1.00 98.19 78 ASP A C 1
ATOM 614 O O . ASP A 1 78 ? 5.100 3.358 13.877 1.00 98.19 78 ASP A O 1
ATOM 618 N N . TYR A 1 79 ? 3.314 3.153 12.536 1.00 98.44 79 TYR A N 1
ATOM 619 C CA . TYR A 1 79 ? 4.013 3.337 11.264 1.00 98.44 79 TYR A CA 1
ATOM 620 C C . TYR A 1 79 ? 3.835 4.737 10.663 1.00 98.44 79 TYR A C 1
ATOM 622 O O . TYR A 1 79 ? 4.443 5.047 9.639 1.00 98.44 79 TYR A O 1
ATOM 630 N N . LEU A 1 80 ? 3.060 5.620 11.306 1.00 98.19 80 LEU A N 1
ATOM 631 C CA . LEU A 1 80 ? 2.707 6.945 10.777 1.00 98.19 80 LEU A CA 1
ATOM 632 C C . LEU A 1 80 ? 3.925 7.810 10.433 1.00 98.19 80 LEU A C 1
ATOM 634 O O . LEU A 1 80 ? 3.865 8.642 9.530 1.00 98.19 80 LEU A O 1
ATOM 638 N N . LYS A 1 81 ? 5.033 7.629 11.157 1.00 98.31 81 LYS A N 1
ATOM 639 C CA . LYS A 1 81 ? 6.282 8.340 10.879 1.00 98.31 81 LYS A CA 1
ATOM 640 C C . LYS A 1 81 ? 6.740 8.136 9.426 1.00 98.31 81 LYS A C 1
ATOM 642 O O . LYS A 1 81 ? 7.116 9.111 8.790 1.00 98.31 81 LYS A O 1
ATOM 647 N N . TYR A 1 82 ? 6.680 6.911 8.910 1.00 98.19 82 TYR A N 1
ATOM 648 C CA . TYR A 1 82 ? 7.200 6.573 7.580 1.00 98.19 82 TYR A CA 1
ATOM 649 C C . TYR A 1 82 ? 6.325 7.130 6.454 1.00 98.19 82 TYR A C 1
ATOM 651 O O . TYR A 1 82 ? 6.847 7.695 5.495 1.00 98.19 82 TYR A O 1
ATOM 659 N N . ALA A 1 83 ? 5.002 7.086 6.634 1.00 98.12 83 ALA A N 1
ATOM 660 C CA . ALA A 1 83 ? 4.063 7.696 5.698 1.00 98.12 83 ALA A CA 1
ATOM 661 C C . ALA A 1 83 ? 4.241 9.224 5.608 1.00 98.12 83 ALA A C 1
ATOM 663 O O . ALA A 1 83 ? 4.106 9.795 4.531 1.00 98.12 83 ALA A O 1
ATOM 664 N N . LYS A 1 84 ? 4.582 9.892 6.723 1.00 98.25 84 LYS A N 1
ATOM 665 C CA . LYS A 1 84 ? 4.924 11.326 6.722 1.00 98.25 84 LYS A CA 1
ATOM 666 C C . LYS A 1 84 ? 6.223 11.602 5.976 1.00 98.25 84 LYS A C 1
ATOM 668 O O . LYS A 1 84 ? 6.245 12.493 5.143 1.00 98.25 84 LYS A O 1
ATOM 673 N N . GLU A 1 85 ? 7.271 10.827 6.256 1.00 97.81 85 GLU A N 1
ATOM 674 C CA . GLU A 1 85 ? 8.582 10.991 5.614 1.00 97.81 85 GLU A CA 1
ATOM 675 C C . GLU A 1 85 ? 8.529 10.799 4.089 1.00 97.81 85 GLU A C 1
ATOM 677 O O . GLU A 1 85 ? 9.333 11.403 3.393 1.00 97.81 85 GLU A O 1
ATOM 682 N N . HIS A 1 86 ? 7.604 9.991 3.558 1.00 97.12 86 HIS A N 1
ATOM 683 C CA . HIS A 1 86 ? 7.432 9.836 2.107 1.00 97.12 86 HIS A CA 1
ATOM 684 C C . HIS A 1 86 ? 6.609 10.950 1.447 1.00 97.12 86 HIS A C 1
ATOM 686 O O . HIS A 1 86 ? 6.759 11.158 0.244 1.00 97.12 86 HIS A O 1
ATOM 692 N N . LEU A 1 87 ? 5.725 11.619 2.197 1.00 95.19 87 LEU A N 1
ATOM 693 C CA . LEU A 1 87 ? 4.903 12.724 1.690 1.00 95.19 87 LEU A CA 1
ATOM 694 C C . LEU A 1 87 ? 5.685 14.049 1.595 1.00 95.19 87 LEU A C 1
ATOM 696 O O . LEU A 1 87 ? 5.325 14.908 0.790 1.00 95.19 87 LEU A O 1
ATOM 700 N N . GLU A 1 88 ? 6.702 14.231 2.445 1.00 91.19 88 GLU A N 1
ATOM 701 C CA . GLU A 1 88 ? 7.572 15.422 2.509 1.00 91.19 88 GLU A CA 1
ATOM 702 C C . GLU A 1 88 ? 8.654 15.447 1.416 1.00 91.19 88 GLU A C 1
ATOM 704 O O . GLU A 1 88 ? 8.873 16.548 0.853 1.00 91.19 88 GLU A O 1
#

Mean predicted aligned error: 1.72 Å

Nearest PDB structures (foldseek):
  2i6h-assembly1_B  TM=9.711E-01  e=5.704E-07  Agrobacterium fabrum str. C58

Secondary structure (DSSP, 8-state):
-HHHIIIIIHHHHHSTTSGGGTTTHHHHHHHHHHHHHTTTTTTS-HHHHGGGTHHHHT-S-HHHHHHHHHHHHHH-GGGHHHHHHHH-